Protein AF-A0A9D4T056-F1 (afdb_monomer)

Solvent-accessible surface area (backbone atoms only — not comparable to full-atom values): 8457 Å² total; per-residue (Å²): 138,72,88,64,69,64,79,76,62,45,72,67,57,53,54,51,51,41,46,73,73,67,48,68,81,76,54,101,76,69,54,93,74,64,66,76,74,85,63,51,71,68,59,56,47,49,54,34,53,77,65,66,70,43,58,96,88,60,51,71,65,58,63,73,50,65,62,76,80,52,92,70,80,79,85,80,46,74,66,55,52,52,49,54,64,58,64,69,74,72,74,75,88,76,88,75,84,88,80,95,74,85,81,80,74,85,81,78,84,79,71,92,76,89,80,81,89,84,90,130

Organism: Rhipicephalus sanguineus (NCBI:txid34632)

Structure (mmCIF, N/CA/C/O backbone):
data_AF-A0A9D4T056-F1
#
_entry.id   AF-A0A9D4T056-F1
#
loop_
_atom_site.group_PDB
_atom_site.id
_atom_site.type_symbol
_atom_site.label_atom_id
_atom_site.label_alt_id
_atom_site.label_comp_id
_atom_site.label_asym_id
_atom_site.label_entity_id
_atom_site.label_seq_id
_atom_site.pdbx_PDB_ins_code
_atom_site.Cartn_x
_atom_site.Cartn_y
_atom_site.Cartn_z
_atom_site.occupancy
_atom_site.B_iso_or_equiv
_atom_site.auth_seq_id
_atom_site.auth_comp_id
_atom_site.auth_asym_id
_atom_site.auth_atom_id
_atom_site.pdbx_PDB_model_num
ATOM 1 N N . MET A 1 1 ? 4.560 -10.389 29.865 1.00 52.69 1 MET A N 1
ATOM 2 C CA . MET A 1 1 ? 3.959 -9.059 30.121 1.00 52.69 1 MET A CA 1
ATOM 3 C C . MET A 1 1 ? 4.709 -8.015 29.283 1.00 52.69 1 MET A C 1
ATOM 5 O O . MET A 1 1 ? 5.737 -7.529 29.716 1.00 52.69 1 MET A O 1
ATOM 9 N N . VAL A 1 2 ? 4.258 -7.753 28.047 1.00 59.31 2 VAL A N 1
ATOM 10 C CA . VAL A 1 2 ? 4.931 -6.854 27.064 1.00 59.31 2 VAL A CA 1
ATOM 11 C C . VAL A 1 2 ? 4.155 -5.534 26.868 1.00 59.31 2 VAL A C 1
ATOM 13 O O . VAL A 1 2 ? 4.643 -4.579 26.276 1.00 59.31 2 VAL A O 1
ATOM 16 N N . LYS A 1 3 ? 2.935 -5.445 27.419 1.00 61.91 3 LYS A N 1
ATOM 17 C CA . LYS A 1 3 ? 2.007 -4.318 27.211 1.00 61.91 3 LYS A CA 1
ATOM 18 C C . LYS A 1 3 ? 2.443 -2.997 27.865 1.00 61.91 3 LYS A C 1
ATOM 20 O O . LYS A 1 3 ? 1.971 -1.951 27.445 1.00 61.91 3 LYS A O 1
ATOM 25 N N . ALA A 1 4 ? 3.342 -3.026 28.850 1.00 69.25 4 ALA A N 1
ATOM 26 C CA . ALA A 1 4 ? 3.803 -1.824 29.556 1.00 69.25 4 ALA A CA 1
ATOM 27 C C . ALA A 1 4 ? 5.134 -1.258 29.028 1.00 69.25 4 ALA A C 1
ATOM 29 O O . ALA A 1 4 ? 5.498 -0.140 29.373 1.00 69.25 4 ALA A O 1
ATOM 30 N N . SER A 1 5 ? 5.850 -1.989 28.168 1.00 70.94 5 SER A N 1
ATOM 31 C CA . SER A 1 5 ? 7.207 -1.620 27.738 1.00 70.94 5 SER A CA 1
ATOM 32 C C . SER A 1 5 ? 7.268 -0.315 26.936 1.00 70.94 5 SER A C 1
ATOM 34 O O . SER A 1 5 ? 8.304 0.337 26.914 1.00 70.9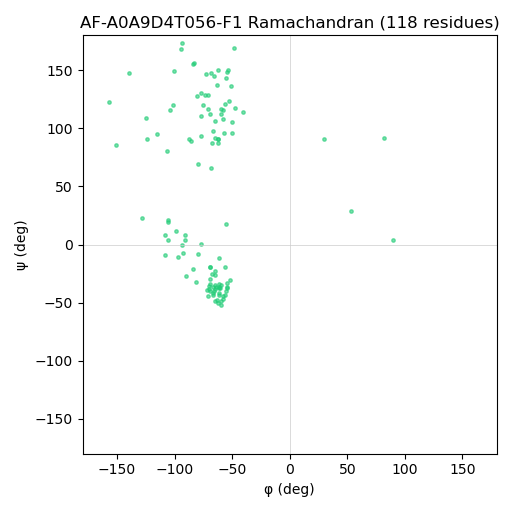4 5 SER A O 1
ATOM 36 N N . TRP A 1 6 ? 6.158 0.091 26.312 1.00 77.56 6 TRP A N 1
ATOM 37 C CA . TRP A 1 6 ? 6.056 1.338 25.549 1.00 77.56 6 TRP A CA 1
ATOM 38 C C . TRP A 1 6 ? 5.745 2.567 26.407 1.00 77.56 6 TRP A C 1
ATOM 40 O O . TRP A 1 6 ? 6.039 3.681 25.987 1.00 77.56 6 TRP A O 1
ATOM 50 N N . ALA A 1 7 ? 5.193 2.387 27.611 1.00 79.19 7 ALA A N 1
ATOM 51 C CA . ALA A 1 7 ? 4.826 3.504 28.483 1.00 79.19 7 ALA A CA 1
ATOM 52 C C . ALA A 1 7 ? 6.052 4.270 29.013 1.00 79.19 7 ALA A C 1
ATOM 54 O O . ALA A 1 7 ? 5.960 5.451 29.334 1.00 79.19 7 ALA A O 1
ATOM 55 N N . GLU A 1 8 ? 7.205 3.604 29.084 1.00 82.12 8 GLU A N 1
ATOM 56 C CA . GLU A 1 8 ? 8.466 4.177 29.565 1.00 82.12 8 GLU A CA 1
ATOM 57 C C . GLU A 1 8 ? 9.332 4.751 28.430 1.00 82.12 8 GLU A C 1
ATOM 59 O O . GLU A 1 8 ? 10.354 5.398 28.680 1.00 82.12 8 GLU A O 1
ATOM 64 N N . VAL A 1 9 ? 8.938 4.541 27.168 1.00 89.19 9 VAL A N 1
ATOM 65 C CA . VAL A 1 9 ? 9.677 5.051 26.010 1.00 89.19 9 VAL A CA 1
ATOM 66 C C . VAL A 1 9 ? 9.390 6.540 25.851 1.00 89.19 9 VAL A C 1
ATOM 68 O O . VAL A 1 9 ? 8.301 6.959 25.471 1.00 89.19 9 VAL A O 1
ATOM 71 N N . THR A 1 10 ? 10.401 7.361 26.119 1.00 89.19 10 THR A N 1
ATOM 72 C CA . THR A 1 10 ? 10.311 8.814 25.942 1.00 89.19 10 THR A CA 1
ATOM 73 C C . THR A 1 10 ? 10.582 9.223 24.494 1.00 89.19 10 THR A C 1
ATOM 75 O O . THR A 1 10 ? 11.319 8.550 23.769 1.00 89.19 10 THR A O 1
ATOM 78 N N . ALA A 1 11 ? 10.073 10.387 24.081 1.00 87.94 11 ALA A N 1
ATOM 79 C CA . ALA A 1 11 ? 10.384 10.969 22.771 1.00 87.94 11 ALA A CA 1
ATOM 80 C C . ALA A 1 11 ? 11.903 11.115 22.542 1.00 87.94 11 ALA A C 1
ATOM 82 O O . ALA A 1 11 ? 12.410 10.848 21.455 1.00 87.94 11 ALA A O 1
ATOM 83 N N . THR A 1 12 ? 12.656 11.450 23.593 1.00 89.81 12 THR A N 1
ATOM 84 C CA . THR A 1 12 ? 14.122 11.523 23.556 1.00 89.81 12 THR A CA 1
ATOM 85 C C . THR A 1 12 ? 14.770 10.165 23.282 1.00 89.81 12 THR A C 1
ATOM 87 O O . THR A 1 12 ? 15.780 10.098 22.582 1.00 89.81 12 THR A O 1
ATOM 90 N N . CYS A 1 13 ? 14.206 9.073 23.811 1.00 90.56 13 CYS A N 1
ATOM 91 C CA . CYS A 1 13 ? 14.669 7.718 23.513 1.00 90.56 13 CYS A CA 1
ATOM 92 C C . CYS A 1 13 ? 14.554 7.433 22.009 1.00 90.56 13 CYS A C 1
ATOM 94 O O . CYS A 1 13 ? 15.542 7.056 21.380 1.00 90.56 13 CYS A O 1
ATOM 96 N N . VAL A 1 14 ? 13.392 7.735 21.420 1.00 89.69 14 VAL A N 1
ATOM 97 C CA . VAL A 1 14 ? 13.132 7.572 19.982 1.00 89.69 14 VAL A CA 1
ATOM 98 C C . VAL A 1 14 ? 14.098 8.417 19.147 1.00 89.69 14 VAL A C 1
ATOM 100 O O . VAL A 1 14 ? 14.809 7.874 18.306 1.00 89.69 14 VAL A O 1
ATOM 103 N N . GLN A 1 15 ? 14.224 9.715 19.432 1.00 88.50 15 GLN A N 1
ATOM 104 C CA . GLN A 1 15 ? 15.146 10.615 18.720 1.00 88.50 15 GLN A CA 1
ATOM 105 C C . GLN A 1 15 ? 16.600 10.115 18.741 1.00 88.50 15 GLN A C 1
ATOM 107 O O . GLN A 1 15 ? 17.315 10.184 17.741 1.00 88.50 15 GLN A O 1
ATOM 112 N N . ASN A 1 16 ? 17.052 9.578 19.876 1.00 89.19 16 ASN A N 1
ATOM 113 C CA . ASN A 1 16 ? 18.398 9.024 19.992 1.00 89.19 16 ASN A CA 1
ATOM 114 C C . ASN A 1 16 ? 18.578 7.733 19.178 1.00 89.19 16 ASN A C 1
ATOM 116 O O . ASN A 1 16 ? 19.674 7.509 18.660 1.00 89.19 16 ASN A O 1
ATOM 120 N N . CYS A 1 17 ? 17.542 6.900 19.049 1.00 91.12 17 CYS A N 1
ATOM 121 C CA . CYS A 1 17 ? 17.568 5.725 18.175 1.00 91.12 17 CYS A CA 1
ATOM 122 C C . CYS A 1 17 ? 17.735 6.133 16.708 1.00 91.12 17 CYS A C 1
ATOM 124 O O . CYS A 1 17 ? 18.635 5.619 16.046 1.00 91.12 17 CYS A O 1
ATOM 126 N N . PHE A 1 18 ? 16.956 7.113 16.236 1.00 88.12 18 PHE A N 1
ATOM 127 C CA . PHE A 1 18 ? 17.087 7.658 14.879 1.00 88.12 18 PHE A CA 1
ATOM 128 C C . PHE A 1 18 ? 18.498 8.203 14.623 1.00 88.12 18 PHE A C 1
ATOM 130 O O . PHE A 1 18 ? 19.150 7.802 13.657 1.00 88.12 18 PHE A O 1
ATOM 137 N N . ARG A 1 19 ? 19.038 8.998 15.557 1.00 87.50 19 ARG A N 1
ATOM 138 C CA . ARG A 1 19 ? 20.407 9.527 15.454 1.00 87.50 19 ARG A CA 1
ATOM 139 C C . ARG A 1 19 ? 21.460 8.423 15.348 1.00 87.50 19 ARG A C 1
ATOM 141 O O . ARG A 1 19 ? 22.380 8.523 14.541 1.00 87.50 19 ARG A O 1
ATOM 148 N N . LYS A 1 20 ? 21.345 7.370 16.163 1.00 87.88 20 LYS A N 1
ATOM 149 C CA . LYS A 1 20 ? 22.283 6.232 16.150 1.00 87.88 20 LYS A CA 1
ATOM 150 C C . LYS A 1 20 ? 22.169 5.378 14.891 1.00 87.88 20 LYS A C 1
ATOM 152 O O . LYS A 1 20 ? 23.170 4.810 14.473 1.00 87.88 20 LYS A O 1
ATOM 157 N N . ALA A 1 21 ? 20.984 5.305 14.297 1.00 88.56 21 ALA A N 1
ATOM 158 C CA . ALA A 1 21 ? 20.755 4.624 13.028 1.00 88.56 21 ALA A CA 1
ATOM 159 C C . ALA A 1 21 ? 21.241 5.435 11.809 1.00 88.56 21 ALA A C 1
ATOM 161 O O . ALA A 1 21 ? 21.124 4.966 10.683 1.00 88.56 21 ALA A O 1
ATOM 162 N N . GLY A 1 22 ? 21.818 6.625 12.020 1.00 84.94 22 GLY A N 1
ATOM 163 C CA . GLY A 1 22 ? 22.357 7.468 10.952 1.00 84.94 22 GLY A CA 1
ATOM 164 C C . GLY A 1 22 ? 21.342 8.442 10.354 1.00 84.94 22 GLY A C 1
ATOM 165 O O . GLY A 1 22 ? 21.699 9.191 9.448 1.00 84.94 22 GLY A O 1
ATOM 166 N N . PHE A 1 23 ? 20.116 8.495 10.884 1.00 80.31 23 PHE A N 1
ATOM 167 C CA . PHE A 1 23 ? 19.172 9.565 10.576 1.00 80.31 23 PHE A CA 1
ATOM 168 C C . PHE A 1 23 ? 19.601 10.803 11.368 1.00 80.31 23 PHE A C 1
ATOM 170 O O . PHE A 1 23 ? 19.304 10.948 12.556 1.00 80.31 23 PHE A O 1
ATOM 177 N N . ALA A 1 24 ? 20.406 11.661 10.742 1.00 70.94 24 ALA A N 1
ATOM 178 C CA . ALA A 1 24 ? 20.693 12.973 11.300 1.00 70.94 24 ALA A CA 1
ATOM 179 C C . ALA A 1 24 ? 19.409 13.811 11.305 1.00 70.94 24 ALA A C 1
ATOM 181 O O . ALA A 1 24 ? 18.588 13.701 10.396 1.00 70.94 24 ALA A O 1
ATOM 182 N N . ASP A 1 25 ? 19.273 14.647 12.331 1.00 59.62 25 ASP A N 1
ATOM 183 C CA . ASP A 1 25 ? 18.276 15.710 12.404 1.00 59.62 25 ASP A CA 1
ATOM 184 C C . ASP A 1 25 ? 18.586 16.671 11.244 1.00 59.62 25 ASP A C 1
ATOM 186 O O . ASP A 1 25 ? 19.466 17.532 11.343 1.00 59.62 25 ASP A O 1
ATOM 190 N N . VAL A 1 26 ? 17.972 16.434 10.082 1.00 55.38 26 VAL A N 1
ATOM 191 C CA . VAL A 1 26 ? 17.869 17.456 9.041 1.00 55.38 26 VAL A CA 1
ATOM 192 C C . VAL A 1 26 ? 17.115 18.567 9.742 1.00 55.38 26 VAL A C 1
ATOM 194 O O . VAL A 1 26 ? 16.012 18.320 10.213 1.00 55.38 26 VAL A O 1
ATOM 197 N N . GLY A 1 27 ? 17.810 19.683 9.974 1.00 50.75 27 GLY A N 1
ATOM 198 C CA . GLY A 1 27 ? 17.496 20.639 11.028 1.00 50.75 27 GLY A CA 1
ATOM 199 C C . GLY A 1 27 ? 16.032 21.065 11.092 1.00 50.75 27 GLY A C 1
ATOM 200 O O . GLY A 1 27 ? 15.252 20.853 10.173 1.00 50.75 27 GLY A O 1
ATOM 201 N N . ALA A 1 28 ? 15.695 21.752 12.180 1.00 52.62 28 ALA A N 1
ATOM 202 C CA . ALA A 1 28 ? 14.396 22.365 12.467 1.00 52.62 28 ALA A CA 1
ATOM 203 C C . ALA A 1 28 ? 13.851 23.365 11.403 1.00 52.62 28 ALA A C 1
ATOM 205 O O . ALA A 1 28 ? 12.957 24.144 11.712 1.00 52.62 28 ALA A O 1
ATOM 206 N N . ASP A 1 29 ? 14.380 23.331 10.179 1.00 50.03 29 ASP A N 1
ATOM 207 C CA . ASP A 1 29 ? 13.912 23.954 8.942 1.00 50.03 29 ASP A CA 1
ATOM 208 C C . ASP A 1 29 ? 13.293 22.925 7.969 1.00 50.03 29 ASP A C 1
ATOM 210 O O . ASP A 1 29 ? 13.203 23.176 6.767 1.00 50.03 29 ASP A O 1
ATOM 214 N N . ALA A 1 30 ? 12.860 21.753 8.446 1.00 52.00 30 ALA A N 1
ATOM 215 C CA . ALA A 1 30 ? 11.810 21.031 7.738 1.00 52.00 30 ALA A CA 1
ATOM 216 C C . ALA A 1 30 ? 10.534 21.870 7.872 1.00 52.00 30 ALA A C 1
ATOM 218 O O . ALA A 1 30 ? 9.787 21.740 8.842 1.00 52.00 30 ALA A O 1
ATOM 219 N N . ASP A 1 31 ? 10.359 22.805 6.938 1.00 48.59 31 ASP A N 1
ATOM 220 C CA . ASP A 1 31 ? 9.096 23.487 6.715 1.00 48.59 31 ASP A CA 1
ATOM 221 C C . ASP A 1 31 ? 8.005 22.406 6.655 1.00 48.59 31 ASP A C 1
ATOM 223 O O . ASP A 1 31 ? 8.084 21.530 5.789 1.00 48.59 31 ASP A O 1
ATOM 227 N N . PRO A 1 32 ? 7.022 22.387 7.573 1.00 53.12 32 PRO A N 1
ATOM 228 C CA . PRO A 1 32 ? 5.903 21.456 7.465 1.00 53.12 32 PRO A CA 1
ATOM 229 C C . PRO A 1 32 ? 5.095 21.686 6.175 1.00 53.12 32 PRO A C 1
ATOM 231 O O . PRO A 1 32 ? 4.292 20.834 5.816 1.00 53.12 32 PRO A O 1
ATOM 234 N N . GLU A 1 33 ? 5.342 22.803 5.478 1.00 51.53 33 GLU A N 1
ATOM 235 C CA . GLU A 1 33 ? 4.817 23.161 4.161 1.00 51.53 33 GLU A CA 1
ATOM 236 C C . GLU A 1 33 ? 5.874 23.028 3.047 1.00 51.53 33 GLU A C 1
ATOM 238 O O . GLU A 1 33 ? 5.707 23.615 1.973 1.00 51.53 33 GLU A O 1
ATOM 243 N N . ALA A 1 34 ? 6.963 22.268 3.251 1.00 50.59 34 ALA A N 1
ATOM 244 C CA . ALA A 1 34 ? 7.762 21.763 2.138 1.00 50.59 34 ALA A CA 1
ATOM 245 C C . ALA A 1 34 ? 6.836 20.861 1.329 1.00 50.59 34 ALA A C 1
ATOM 247 O O . ALA A 1 34 ? 6.712 19.674 1.621 1.00 50.59 34 ALA A O 1
ATOM 248 N N . SER A 1 35 ? 6.123 21.491 0.393 1.00 53.56 35 SER A N 1
ATOM 249 C CA . SER A 1 35 ? 5.099 20.900 -0.442 1.00 53.56 35 SER A CA 1
ATOM 250 C C . SER A 1 35 ? 5.586 19.530 -0.850 1.00 53.56 35 SER A C 1
ATOM 252 O O . SER A 1 35 ? 6.603 19.424 -1.544 1.00 53.56 35 SER A O 1
ATOM 254 N N . GLU A 1 36 ? 4.884 18.503 -0.380 1.00 57.75 36 GLU A N 1
ATOM 255 C CA . GLU A 1 36 ? 4.825 17.236 -1.076 1.00 57.75 36 GLU A CA 1
ATOM 256 C C . GLU A 1 36 ? 4.455 17.644 -2.496 1.00 57.75 36 GLU A C 1
ATOM 258 O O . GLU A 1 36 ? 3.325 18.051 -2.763 1.00 57.75 36 GLU A O 1
ATOM 263 N N . GLU A 1 37 ? 5.464 17.776 -3.356 1.00 56.72 37 GLU A N 1
ATOM 264 C CA . GLU A 1 37 ? 5.254 18.094 -4.751 1.00 56.72 37 GLU A CA 1
ATOM 265 C C . GLU A 1 37 ? 4.357 16.947 -5.200 1.00 56.72 37 GLU A C 1
ATOM 2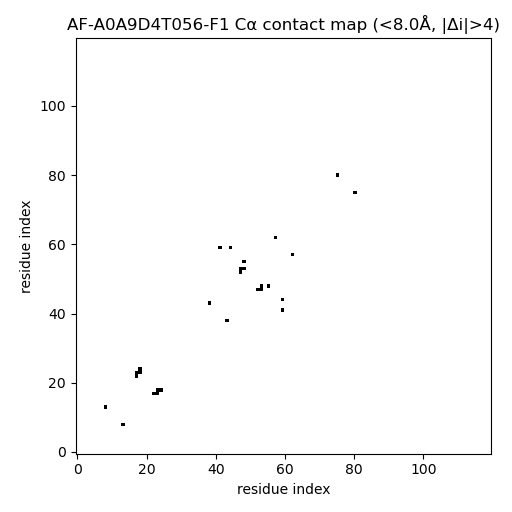67 O O . GLU A 1 37 ? 4.794 15.796 -5.133 1.00 56.72 37 GLU A O 1
ATOM 272 N N . ASP A 1 38 ? 3.075 17.261 -5.440 1.00 59.44 38 ASP A N 1
ATOM 273 C CA . ASP A 1 38 ? 1.963 16.325 -5.647 1.00 59.44 38 ASP A CA 1
ATOM 274 C C . ASP A 1 38 ? 2.184 15.603 -6.975 1.00 59.44 38 ASP A C 1
ATOM 276 O O . ASP A 1 38 ? 1.536 15.833 -7.995 1.00 59.44 38 ASP A O 1
ATOM 280 N N . HIS A 1 39 ? 3.246 14.810 -6.997 1.00 62.94 39 HIS A N 1
ATOM 281 C CA . HIS A 1 39 ? 3.593 13.919 -8.061 1.00 62.94 39 HIS A CA 1
ATOM 282 C C . HIS A 1 39 ? 2.566 12.815 -7.978 1.00 62.94 39 HIS A C 1
ATOM 284 O O . HIS A 1 39 ? 2.499 12.075 -6.992 1.00 62.94 39 HIS A O 1
ATOM 290 N N . SER A 1 40 ? 1.770 12.703 -9.032 1.00 79.94 40 SER A N 1
ATOM 291 C CA . SER A 1 40 ? 0.857 11.584 -9.150 1.00 79.94 40 SER A CA 1
ATOM 292 C C . SER A 1 40 ? 1.661 10.284 -9.026 1.00 79.94 40 SER A C 1
ATOM 294 O O . SER A 1 40 ? 2.826 10.220 -9.430 1.00 79.94 40 SER A O 1
ATOM 296 N N . GLY A 1 41 ? 1.065 9.221 -8.480 1.00 82.00 41 GLY A N 1
ATOM 297 C CA . GLY A 1 41 ? 1.742 7.918 -8.397 1.00 82.00 41 GLY A CA 1
ATOM 298 C C . GLY A 1 41 ? 2.312 7.457 -9.751 1.00 82.00 41 GLY A C 1
ATOM 299 O O . GLY A 1 41 ? 3.392 6.871 -9.805 1.00 82.00 41 GLY A O 1
ATOM 300 N N . SER A 1 42 ? 1.660 7.854 -10.850 1.00 81.38 42 SER A N 1
ATOM 301 C CA . SER A 1 42 ? 2.138 7.658 -12.222 1.00 81.38 42 SER A CA 1
ATOM 302 C C . SER A 1 42 ? 3.474 8.359 -12.518 1.00 81.38 42 SER A C 1
ATOM 304 O O . SER A 1 42 ? 4.306 7.805 -13.235 1.00 81.38 42 SER A O 1
ATOM 306 N N . ASP A 1 43 ? 3.713 9.556 -11.980 1.00 87.06 43 ASP A N 1
ATOM 307 C CA . ASP A 1 43 ? 4.972 10.292 -12.173 1.00 87.06 43 ASP A CA 1
ATOM 308 C C . ASP A 1 43 ? 6.131 9.619 -11.424 1.00 87.06 43 ASP A C 1
ATOM 310 O O . ASP A 1 43 ? 7.265 9.575 -11.908 1.00 87.06 43 ASP A O 1
ATOM 314 N N . LEU A 1 44 ? 5.850 9.050 -10.248 1.00 89.00 44 LEU A N 1
ATOM 315 C CA . LEU A 1 44 ? 6.821 8.255 -9.492 1.00 89.00 44 LEU A CA 1
ATOM 316 C C . LEU A 1 44 ? 7.114 6.922 -10.187 1.00 89.00 44 LEU A C 1
ATOM 318 O O . LEU A 1 44 ? 8.273 6.508 -10.242 1.00 89.00 44 LEU A O 1
ATOM 322 N N . TRP A 1 45 ? 6.098 6.291 -10.779 1.00 90.12 45 TRP A N 1
ATOM 323 C CA . TRP A 1 45 ? 6.262 5.074 -11.572 1.00 90.12 45 TRP A CA 1
ATOM 324 C C . TRP A 1 45 ? 7.176 5.277 -12.777 1.00 90.12 45 TRP A C 1
ATOM 326 O O . TRP A 1 45 ? 8.016 4.427 -13.066 1.00 90.12 45 TRP A O 1
ATOM 336 N N . GLN A 1 46 ? 7.104 6.437 -13.432 1.00 89.00 46 GLN A N 1
ATOM 337 C CA . GLN A 1 46 ? 8.002 6.735 -14.545 1.00 89.00 46 GLN A CA 1
ATOM 338 C C . GLN A 1 46 ? 9.479 6.700 -14.120 1.00 89.00 46 GLN A C 1
ATOM 340 O O . GLN A 1 46 ? 10.311 6.194 -14.865 1.00 89.00 46 GLN A O 1
ATOM 345 N N . ARG A 1 47 ? 9.817 7.117 -12.891 1.00 89.88 47 ARG A N 1
ATOM 346 C CA . ARG A 1 47 ? 11.194 7.009 -12.364 1.00 89.88 47 ARG A CA 1
ATOM 347 C C . ARG A 1 47 ? 11.639 5.551 -12.208 1.00 89.88 47 ARG A C 1
ATOM 349 O O . ARG A 1 47 ? 12.814 5.245 -12.405 1.00 89.88 47 ARG A O 1
ATOM 356 N N . VAL A 1 48 ? 10.719 4.653 -11.856 1.00 88.00 48 VAL A N 1
ATOM 357 C CA . VAL A 1 48 ? 10.965 3.203 -11.734 1.00 88.00 48 VAL A CA 1
ATOM 358 C C . VAL A 1 48 ? 11.213 2.579 -13.111 1.00 88.00 48 VAL A C 1
ATOM 360 O O . VAL A 1 48 ? 12.127 1.767 -13.262 1.00 88.00 48 VAL A O 1
ATOM 363 N N . VAL A 1 49 ? 10.457 3.008 -14.125 1.00 88.19 49 VAL A N 1
ATOM 364 C CA . VAL A 1 49 ? 10.662 2.612 -15.529 1.00 88.19 49 VAL A CA 1
ATOM 365 C C . VAL A 1 49 ? 12.001 3.135 -16.053 1.00 88.19 49 VAL A C 1
ATOM 367 O O . VAL A 1 49 ? 12.794 2.372 -16.599 1.00 88.19 49 VAL A O 1
ATOM 370 N N . ASP A 1 50 ? 12.294 4.417 -15.833 1.00 89.44 50 ASP A N 1
ATOM 371 C CA . ASP A 1 50 ? 13.520 5.072 -16.308 1.00 89.44 50 ASP A CA 1
ATOM 372 C C . ASP A 1 50 ? 14.788 4.495 -15.657 1.00 89.44 50 ASP 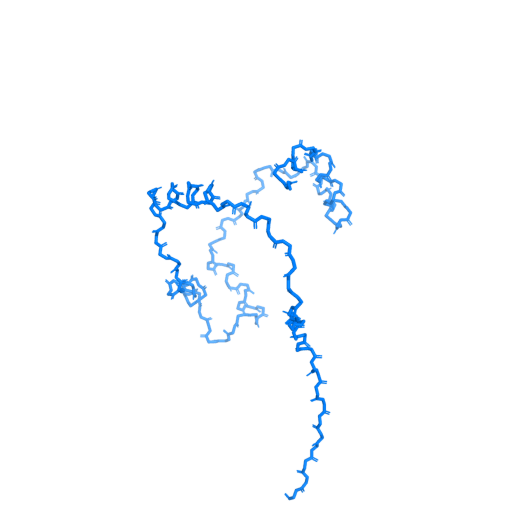A C 1
ATOM 374 O O . ASP A 1 50 ? 15.874 4.551 -16.236 1.00 89.44 50 ASP A O 1
ATOM 378 N N . SER A 1 51 ? 14.657 3.934 -14.452 1.00 90.00 51 SER A N 1
ATOM 379 C CA . SER A 1 51 ? 15.741 3.266 -13.728 1.00 90.00 51 SER A CA 1
ATOM 380 C C . SER A 1 51 ? 15.850 1.761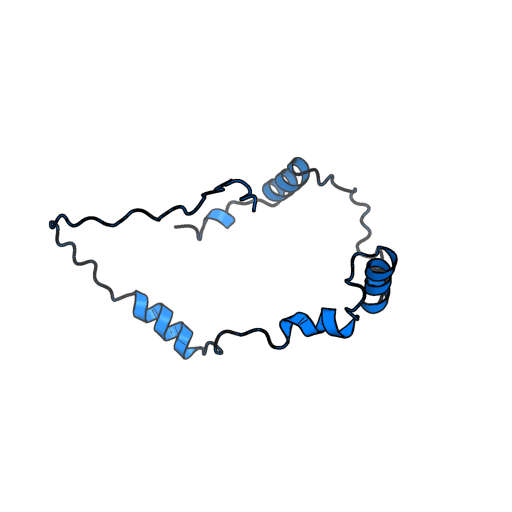 -14.007 1.00 90.00 51 SER A C 1
ATOM 382 O O . SER A 1 51 ? 16.706 1.116 -13.400 1.00 90.00 51 SER A O 1
ATOM 384 N N . ASP A 1 52 ? 15.035 1.208 -14.920 1.00 84.00 52 ASP A N 1
ATOM 385 C CA . ASP A 1 52 ? 14.965 -0.231 -15.256 1.00 84.00 52 ASP A CA 1
ATOM 386 C C . ASP A 1 52 ? 14.742 -1.121 -14.013 1.00 84.00 52 ASP A C 1
ATOM 388 O O . ASP A 1 52 ? 15.193 -2.263 -13.936 1.00 84.00 52 ASP A O 1
ATOM 392 N N . MET A 1 53 ? 14.071 -0.566 -12.996 1.00 82.44 53 MET A N 1
ATOM 393 C CA . MET A 1 53 ? 13.727 -1.265 -11.753 1.00 82.44 53 MET A CA 1
ATOM 394 C C . MET A 1 53 ? 12.368 -1.963 -11.846 1.00 82.44 53 MET A C 1
ATOM 396 O O . MET A 1 53 ? 12.140 -2.962 -11.164 1.00 82.44 53 MET A O 1
ATOM 400 N N . GLY A 1 54 ? 11.469 -1.449 -12.688 1.00 75.12 54 GLY A N 1
ATOM 401 C CA . GLY A 1 54 ? 10.217 -2.111 -13.038 1.00 75.12 54 GLY A CA 1
ATOM 402 C C . GLY A 1 54 ? 10.485 -3.160 -14.108 1.00 75.12 54 GLY A C 1
ATOM 403 O O . GLY A 1 54 ? 11.108 -2.858 -15.124 1.00 75.12 54 GLY A O 1
ATOM 404 N N . GLY A 1 55 ? 10.041 -4.401 -13.896 1.00 80.00 55 GLY A N 1
ATOM 405 C CA . GLY A 1 55 ? 10.125 -5.426 -14.936 1.00 80.00 55 GLY A CA 1
ATOM 406 C C . GLY A 1 55 ? 9.527 -4.903 -16.246 1.00 80.00 55 GLY A C 1
ATOM 407 O O . GLY A 1 55 ? 8.480 -4.266 -16.228 1.00 80.00 55 GLY A O 1
ATOM 408 N N . ARG A 1 56 ? 10.188 -5.161 -17.382 1.00 79.50 56 ARG A N 1
ATOM 409 C CA . ARG A 1 56 ? 9.837 -4.567 -18.693 1.00 79.50 56 ARG A CA 1
ATOM 410 C C . ARG A 1 56 ? 8.392 -4.795 -19.152 1.00 79.50 56 ARG A C 1
ATOM 412 O O . ARG A 1 56 ? 7.919 -4.057 -20.009 1.00 79.50 56 ARG A O 1
ATOM 419 N N . ASP A 1 57 ? 7.729 -5.795 -18.581 1.00 87.38 57 ASP A N 1
ATOM 420 C CA . ASP A 1 57 ? 6.361 -6.193 -18.910 1.00 87.38 57 ASP A CA 1
ATOM 421 C C . ASP A 1 57 ? 5.345 -5.832 -17.806 1.00 87.38 57 ASP A C 1
ATOM 423 O O . ASP A 1 57 ? 4.201 -6.264 -17.883 1.00 87.38 57 ASP A O 1
ATOM 427 N N . ILE A 1 58 ? 5.750 -5.072 -16.778 1.00 89.56 58 ILE A N 1
ATOM 428 C CA . ILE A 1 58 ? 4.888 -4.632 -15.669 1.00 89.56 58 ILE A CA 1
ATOM 429 C C . ILE A 1 58 ? 4.494 -3.177 -15.918 1.00 89.56 58 ILE A C 1
ATOM 431 O O . ILE A 1 58 ? 5.358 -2.300 -16.005 1.00 89.56 58 ILE A O 1
ATOM 435 N N . CYS A 1 59 ? 3.196 -2.905 -16.035 1.00 91.38 59 CYS A N 1
ATOM 436 C CA . CYS A 1 59 ? 2.682 -1.542 -16.125 1.00 91.38 59 CYS A CA 1
ATOM 437 C C . CYS A 1 59 ? 2.274 -0.992 -14.748 1.00 91.38 59 CYS A C 1
ATOM 439 O O . CYS A 1 59 ? 2.297 -1.693 -13.739 1.00 91.38 59 CYS A O 1
ATOM 441 N N . TRP A 1 60 ? 1.922 0.295 -14.705 1.00 91.25 60 TRP A N 1
ATOM 442 C CA . TRP A 1 60 ? 1.486 0.955 -13.472 1.00 91.25 60 TRP A CA 1
ATOM 443 C C . TRP A 1 60 ? 0.288 0.250 -12.826 1.00 91.25 60 TRP A C 1
ATOM 445 O O . TRP A 1 60 ? 0.285 0.039 -11.616 1.00 91.25 60 TRP A O 1
ATOM 455 N N . ASP A 1 61 ? -0.699 -0.148 -13.631 1.00 92.25 61 ASP A N 1
ATOM 456 C CA . ASP A 1 61 ? -1.903 -0.811 -13.129 1.00 92.25 61 ASP A CA 1
ATOM 457 C C . ASP A 1 61 ? -1.569 -2.183 -12.522 1.00 92.25 61 ASP A C 1
ATOM 459 O O . ASP A 1 61 ? -2.060 -2.504 -11.444 1.00 92.25 61 ASP A O 1
ATOM 463 N N . ASP A 1 62 ? -0.666 -2.951 -13.147 1.00 91.31 62 ASP A N 1
ATOM 464 C CA . ASP A 1 62 ? -0.198 -4.237 -12.606 1.00 91.31 62 ASP A CA 1
ATOM 465 C C . ASP A 1 62 ? 0.491 -4.065 -11.244 1.00 91.31 62 ASP A C 1
ATOM 467 O O . ASP A 1 62 ? 0.362 -4.913 -10.366 1.00 91.31 62 ASP A O 1
ATOM 471 N N . PHE A 1 63 ? 1.233 -2.969 -11.064 1.00 90.62 63 PHE A N 1
ATOM 472 C CA . PHE A 1 63 ? 1.898 -2.652 -9.803 1.00 90.62 63 PHE A CA 1
ATOM 473 C C . PHE A 1 63 ? 0.906 -2.246 -8.708 1.00 90.62 63 PHE A C 1
ATOM 475 O O . PHE A 1 63 ? 1.039 -2.694 -7.572 1.00 90.62 63 PHE A O 1
ATOM 482 N N . VAL A 1 64 ? -0.081 -1.405 -9.031 1.00 93.06 64 VAL A N 1
ATOM 483 C CA . VAL A 1 64 ? -1.062 -0.913 -8.049 1.00 93.06 64 VAL A CA 1
ATOM 484 C C . VAL A 1 64 ? -2.046 -2.002 -7.633 1.00 93.06 64 VAL A C 1
ATOM 486 O O . VAL A 1 64 ? -2.391 -2.081 -6.459 1.00 93.06 64 VAL A O 1
ATOM 489 N N . MET A 1 65 ? -2.478 -2.842 -8.573 1.00 93.81 65 MET A N 1
ATOM 490 C CA . MET A 1 65 ? -3.475 -3.890 -8.329 1.00 93.81 65 MET A CA 1
ATOM 491 C C . MET A 1 65 ? -2.850 -5.228 -7.912 1.00 93.81 65 MET A C 1
ATOM 493 O O . MET A 1 65 ? -3.556 -6.228 -7.827 1.00 93.81 65 MET A O 1
ATOM 497 N N . ALA A 1 66 ? -1.537 -5.277 -7.660 1.00 91.88 66 ALA A N 1
ATOM 498 C CA . ALA A 1 66 ? -0.820 -6.523 -7.379 1.00 91.88 66 ALA A CA 1
ATOM 499 C C . ALA A 1 66 ? -1.435 -7.339 -6.225 1.00 91.88 66 ALA A C 1
ATOM 501 O O . ALA A 1 66 ? -1.418 -8.569 -6.270 1.00 91.88 66 ALA A O 1
ATOM 502 N N . ASP A 1 67 ? -2.008 -6.652 -5.233 1.00 94.19 67 ASP A N 1
ATOM 503 C CA . ASP A 1 67 ? -2.582 -7.258 -4.029 1.00 94.19 67 ASP A CA 1
ATOM 504 C C . ASP A 1 67 ? -4.125 -7.259 -4.012 1.00 94.19 67 ASP A C 1
ATOM 506 O O . ASP A 1 67 ? -4.714 -7.698 -3.025 1.00 94.19 67 ASP A O 1
ATOM 510 N N . ASP A 1 68 ? -4.805 -6.803 -5.072 1.00 93.56 68 ASP A N 1
ATOM 511 C CA . ASP A 1 68 ? -6.280 -6.718 -5.095 1.00 93.56 68 ASP A CA 1
ATOM 512 C C . ASP A 1 68 ? -6.947 -8.097 -4.938 1.00 93.56 68 ASP A C 1
ATOM 514 O O . ASP A 1 68 ? -7.993 -8.221 -4.298 1.00 93.56 68 ASP A O 1
ATOM 518 N N . ASP A 1 69 ? -6.311 -9.137 -5.483 1.00 89.81 69 ASP A N 1
ATOM 519 C CA . ASP A 1 69 ? -6.753 -10.534 -5.399 1.00 89.81 69 ASP A CA 1
ATOM 520 C C . ASP A 1 69 ? -6.012 -11.330 -4.306 1.00 89.81 69 ASP A C 1
ATOM 522 O O . ASP A 1 69 ? -6.087 -12.562 -4.271 1.00 89.81 69 ASP A O 1
ATOM 526 N N . ALA A 1 70 ? -5.261 -10.666 -3.422 1.00 92.25 70 ALA A N 1
ATOM 527 C CA . ALA A 1 70 ? -4.563 -11.354 -2.343 1.00 92.25 70 ALA A CA 1
ATOM 528 C C . ALA A 1 70 ? -5.566 -12.026 -1.391 1.00 92.25 70 ALA A C 1
ATOM 530 O O . ALA A 1 70 ? -6.580 -11.440 -1.005 1.00 92.25 70 ALA A O 1
ATOM 531 N N . ASP A 1 71 ? -5.262 -13.259 -0.974 1.00 93.81 71 ASP A N 1
ATOM 532 C CA . ASP A 1 71 ? -6.073 -13.968 0.013 1.00 93.81 71 ASP A CA 1
ATOM 533 C C . ASP A 1 71 ? -6.147 -13.142 1.305 1.00 93.81 71 ASP A C 1
ATOM 535 O O . ASP A 1 71 ? -5.147 -12.916 1.992 1.00 93.81 71 ASP A O 1
ATOM 539 N N . THR A 1 72 ? -7.353 -12.695 1.648 1.00 90.88 72 THR A N 1
ATOM 540 C CA . THR A 1 72 ? -7.612 -11.968 2.890 1.00 90.88 72 THR A CA 1
ATOM 541 C C . THR A 1 72 ? -8.214 -12.896 3.932 1.00 90.88 72 THR A C 1
ATOM 543 O O . THR A 1 72 ? -8.909 -13.867 3.623 1.00 90.88 72 THR A O 1
ATOM 546 N N . ALA A 1 73 ? -7.932 -12.606 5.202 1.00 88.69 73 ALA A N 1
ATOM 547 C CA . ALA A 1 73 ? -8.627 -13.270 6.291 1.00 88.69 73 ALA A CA 1
ATOM 548 C C . ALA A 1 73 ? -10.125 -12.948 6.228 1.00 88.69 73 ALA A C 1
ATOM 550 O O . ALA A 1 73 ? -10.532 -11.864 5.800 1.00 88.69 73 ALA A O 1
ATOM 551 N N . GLU A 1 74 ? -10.943 -13.886 6.698 1.00 87.06 74 GLU A N 1
ATOM 552 C CA . GLU A 1 74 ? -12.371 -13.646 6.853 1.00 87.06 74 GLU A CA 1
ATOM 553 C C . GLU A 1 74 ? -12.628 -12.408 7.738 1.00 87.06 74 GLU A C 1
ATOM 555 O O . GLU A 1 74 ? -11.887 -12.171 8.700 1.00 87.06 74 GLU A O 1
ATOM 560 N N . PRO A 1 75 ? -13.659 -11.594 7.436 1.00 86.75 75 PRO A N 1
ATOM 561 C CA . PRO A 1 75 ? -13.989 -10.435 8.253 1.00 86.75 75 PRO A CA 1
ATOM 562 C C . PRO A 1 75 ? -14.240 -10.846 9.706 1.00 86.75 75 PRO A C 1
ATOM 564 O O . PRO A 1 75 ? -15.137 -11.638 9.995 1.00 86.75 75 PRO A O 1
ATOM 567 N N . CYS A 1 76 ? -13.462 -10.288 10.631 1.00 86.75 76 CYS A N 1
ATOM 568 C CA . CYS A 1 76 ? -13.664 -10.534 12.051 1.00 86.75 76 CYS A CA 1
ATOM 569 C C . CYS A 1 76 ? -14.889 -9.745 12.528 1.00 86.75 76 CYS A C 1
ATOM 571 O O . CYS A 1 76 ? -14.923 -8.519 12.407 1.00 86.75 76 CYS A O 1
ATOM 573 N N . THR A 1 77 ? -15.903 -10.439 13.045 1.00 93.50 77 THR A N 1
ATOM 574 C CA . THR A 1 77 ? -17.069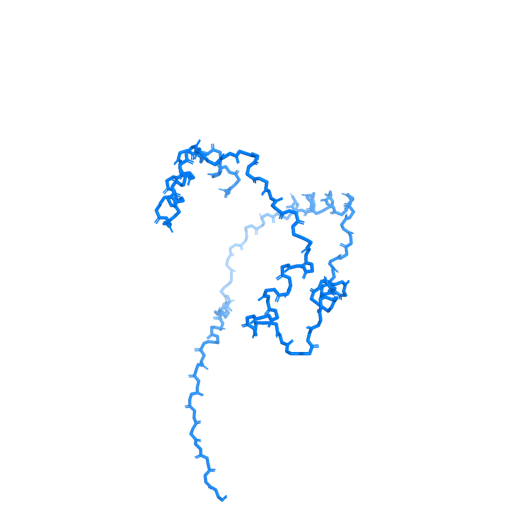 -9.782 13.645 1.00 93.50 77 THR A CA 1
ATOM 575 C C . THR A 1 77 ? -16.791 -9.418 15.098 1.00 93.50 77 THR A C 1
ATOM 577 O O . THR A 1 77 ? -15.989 -10.073 15.770 1.00 93.50 77 THR A O 1
ATOM 580 N N . ASP A 1 78 ? -17.499 -8.414 15.615 1.00 92.69 78 ASP A N 1
ATOM 581 C CA . ASP A 1 78 ? -17.414 -8.022 17.025 1.00 92.69 78 ASP A CA 1
ATOM 582 C C . ASP A 1 78 ? -17.687 -9.219 17.956 1.00 92.69 78 ASP A C 1
ATOM 584 O O . ASP A 1 78 ? -17.008 -9.401 18.968 1.00 92.69 78 ASP A O 1
ATOM 588 N N . GLU A 1 79 ? -18.627 -10.098 17.589 1.00 89.81 79 GLU A N 1
ATOM 589 C CA . GLU A 1 79 ? -18.913 -11.331 18.327 1.00 89.81 79 GLU A CA 1
ATOM 590 C C . GLU A 1 79 ? -17.738 -12.316 18.298 1.00 89.81 79 GLU A C 1
ATOM 592 O O . GLU A 1 79 ? -17.459 -12.958 19.312 1.00 89.81 79 GLU A O 1
ATOM 597 N N . GLY A 1 80 ? -17.033 -12.420 17.167 1.00 87.75 80 GLY A N 1
ATOM 598 C CA . GLY A 1 80 ? -15.821 -13.228 17.035 1.00 87.75 80 GLY A CA 1
ATOM 599 C C . GLY A 1 80 ? -14.718 -12.753 17.981 1.00 87.75 80 GLY A C 1
ATOM 600 O O . GLY A 1 80 ? -14.121 -13.568 18.685 1.00 87.75 80 GLY A O 1
ATOM 601 N N . ILE A 1 81 ? -14.528 -11.434 18.085 1.00 90.25 81 ILE A N 1
ATOM 602 C CA . ILE A 1 81 ? -13.565 -10.817 19.008 1.00 90.25 81 ILE A CA 1
ATOM 603 C C . ILE A 1 81 ? -13.933 -11.133 20.462 1.00 90.25 81 ILE A C 1
ATOM 605 O O . ILE A 1 81 ? -13.087 -11.587 21.233 1.00 90.25 81 ILE A O 1
ATOM 609 N N . VAL A 1 82 ? -15.193 -10.918 20.854 1.00 92.31 82 VAL A N 1
ATOM 610 C CA . VAL A 1 82 ? -15.656 -11.175 22.231 1.00 92.31 82 VAL A CA 1
ATOM 611 C C . VAL A 1 82 ? -15.499 -12.650 22.594 1.00 92.31 82 VAL A C 1
ATOM 613 O O . VAL A 1 82 ? -15.041 -12.968 23.693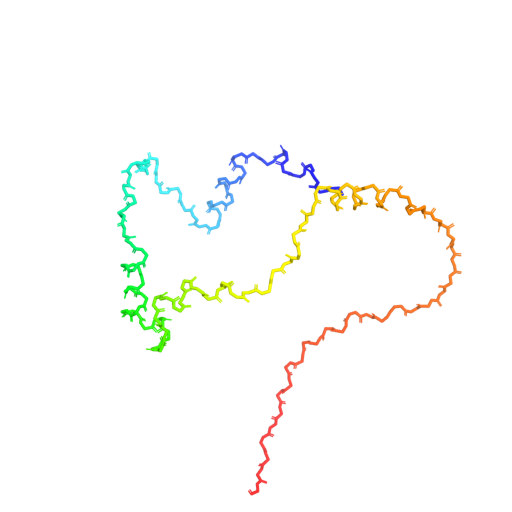 1.00 92.31 82 VAL A O 1
ATOM 616 N N . ASN A 1 83 ? -15.836 -13.553 21.673 1.00 86.12 83 ASN A N 1
ATOM 617 C CA . ASN A 1 83 ? -15.707 -14.987 21.896 1.00 86.12 83 ASN A CA 1
ATOM 618 C C . ASN A 1 83 ? -14.239 -15.425 22.013 1.00 86.12 83 ASN A C 1
ATOM 620 O O . ASN A 1 83 ? -13.928 -16.270 22.847 1.00 86.12 83 ASN A O 1
ATOM 624 N N . GLU A 1 84 ? -13.319 -14.830 21.249 1.00 85.19 84 GLU A N 1
ATOM 625 C CA . GLU A 1 84 ? -11.887 -15.111 21.392 1.00 85.19 84 GLU A CA 1
ATOM 626 C C . GLU A 1 84 ? -11.333 -14.614 22.736 1.00 85.19 84 GLU A C 1
ATOM 628 O O . GLU A 1 84 ? -10.582 -15.328 23.407 1.00 85.19 84 GLU A O 1
ATOM 633 N N . VAL A 1 85 ? -11.712 -13.401 23.147 1.00 87.81 85 VAL A N 1
ATOM 634 C CA . VAL A 1 85 ? -11.247 -12.796 24.404 1.00 87.81 85 VAL A CA 1
ATOM 635 C C . VAL A 1 85 ? -11.776 -13.567 25.611 1.00 87.81 85 VAL A C 1
ATOM 637 O O . VAL A 1 85 ? -11.027 -13.806 26.556 1.00 87.81 85 VAL A O 1
ATOM 640 N N . HIS A 1 86 ? -13.044 -13.980 25.586 1.00 81.25 86 HIS A N 1
ATOM 641 C CA . HIS A 1 86 ? -13.656 -14.718 26.692 1.00 81.25 86 HIS A CA 1
ATOM 642 C C . HIS A 1 86 ? -13.312 -16.215 26.673 1.00 81.25 86 HIS A C 1
ATOM 644 O O . HIS A 1 86 ? -13.147 -16.807 27.736 1.00 81.25 86 HIS A O 1
ATOM 650 N N . GLY A 1 87 ? -13.132 -16.824 25.497 1.00 63.28 87 GLY A N 1
ATOM 651 C CA . GLY A 1 87 ? -12.771 -18.239 25.352 1.00 63.28 87 GLY A CA 1
ATOM 652 C C . GLY A 1 87 ? -11.348 -18.578 25.809 1.00 63.28 87 GLY A C 1
ATOM 653 O O . GLY A 1 87 ? -11.069 -19.730 26.121 1.00 63.28 87 GLY A O 1
ATOM 654 N N . LYS A 1 88 ? -10.450 -17.586 25.906 1.00 60.12 88 LYS A N 1
ATOM 655 C CA . LYS A 1 88 ? -9.094 -17.755 26.467 1.00 60.12 88 LYS A CA 1
ATOM 656 C C . LYS A 1 88 ? -9.043 -17.750 28.005 1.00 60.12 88 LYS A C 1
ATOM 658 O O . LYS A 1 88 ? -7.976 -18.006 28.554 1.00 60.12 88 LYS A O 1
ATOM 663 N N . SER A 1 89 ? -10.140 -17.440 28.701 1.00 56.81 89 SER A N 1
ATOM 664 C CA . SER A 1 89 ? -10.147 -17.300 30.168 1.00 56.81 89 SER A CA 1
ATOM 665 C C . SER A 1 89 ? -10.541 -18.563 30.943 1.00 56.81 89 SER A C 1
ATOM 667 O O . SER A 1 89 ? -10.511 -18.507 32.167 1.00 56.81 89 SER A O 1
ATOM 669 N N . ASP A 1 90 ? -10.857 -19.674 30.268 1.00 53.66 90 ASP A N 1
ATOM 670 C CA . ASP A 1 90 ? -11.374 -20.901 30.909 1.00 53.66 90 ASP A CA 1
ATOM 671 C C . ASP A 1 90 ? -10.595 -22.178 30.518 1.00 53.66 90 ASP A C 1
ATOM 673 O O . ASP A 1 90 ? -11.106 -23.292 30.595 1.00 53.66 90 ASP A O 1
ATOM 677 N N . SER A 1 91 ? -9.339 -22.043 30.071 1.00 46.84 91 SER A N 1
ATOM 678 C CA . SER A 1 91 ? -8.403 -23.176 30.083 1.00 46.84 91 SER A CA 1
ATOM 679 C C . SER A 1 91 ? -7.720 -23.205 31.438 1.00 46.84 91 SER A C 1
ATOM 681 O O . SER A 1 91 ? -6.724 -22.523 31.665 1.00 46.84 91 SER A O 1
ATOM 683 N N . GLU A 1 92 ? -8.335 -23.950 32.347 1.00 47.09 92 GLU A N 1
ATOM 684 C CA . GLU A 1 92 ? -7.794 -24.259 33.659 1.00 47.09 92 GLU A CA 1
ATOM 685 C C . GLU A 1 92 ? -6.379 -24.832 33.508 1.00 47.09 92 GLU A C 1
ATOM 687 O O . GLU A 1 92 ? -6.160 -25.818 32.800 1.00 47.09 92 GLU A O 1
ATOM 692 N N . GLU A 1 93 ? -5.412 -24.193 34.169 1.00 47.50 93 GLU A N 1
ATOM 693 C CA . GLU A 1 93 ? -4.122 -24.801 34.467 1.00 47.50 93 GLU A CA 1
ATOM 694 C C . GLU A 1 93 ? -4.378 -26.015 35.369 1.00 47.50 93 GLU A C 1
ATOM 696 O O . GLU A 1 93 ? -4.449 -25.900 36.591 1.00 47.50 93 GLU A O 1
ATOM 701 N N . SER A 1 94 ? -4.569 -27.186 34.764 1.00 40.53 94 SER A N 1
ATOM 702 C CA . SER A 1 94 ? -4.404 -28.452 35.468 1.00 40.53 94 SER A CA 1
ATOM 703 C C . SER A 1 94 ? -2.927 -28.819 35.402 1.00 40.53 94 SER A C 1
ATOM 705 O O . SER A 1 94 ? -2.475 -29.468 34.462 1.00 40.53 94 SER A O 1
ATOM 707 N N . ASP A 1 95 ? -2.197 -28.335 36.402 1.00 52.31 95 ASP A N 1
ATOM 708 C CA . ASP A 1 95 ? -0.902 -28.842 36.852 1.00 52.31 95 ASP A CA 1
ATOM 709 C C . ASP A 1 95 ? -1.059 -30.331 37.216 1.00 52.31 95 ASP A C 1
ATOM 711 O O . ASP A 1 95 ? -1.541 -30.661 38.300 1.00 52.31 95 ASP A O 1
ATOM 715 N N . ASP A 1 96 ? -0.737 -31.226 36.279 1.00 41.22 96 ASP A N 1
ATOM 716 C CA . ASP A 1 96 ? -0.436 -32.628 36.577 1.00 41.22 96 ASP A CA 1
ATOM 717 C C . ASP A 1 96 ? 0.947 -32.940 35.997 1.00 41.22 96 ASP A C 1
ATOM 719 O O . ASP A 1 96 ? 1.174 -32.918 34.785 1.00 41.22 96 ASP A O 1
ATOM 723 N N . ASP A 1 97 ? 1.875 -33.103 36.929 1.00 49.56 97 ASP A N 1
ATOM 724 C CA . ASP A 1 97 ? 3.276 -33.453 36.762 1.00 49.56 97 ASP A CA 1
ATOM 725 C C . ASP A 1 97 ? 3.415 -34.903 36.251 1.00 49.56 97 ASP A C 1
ATOM 727 O O . ASP A 1 97 ? 2.650 -35.781 36.646 1.00 49.56 97 ASP A O 1
ATOM 731 N N . ASP A 1 98 ? 4.464 -35.131 35.455 1.00 49.94 98 ASP A N 1
ATOM 732 C CA . ASP A 1 98 ? 5.059 -36.431 35.088 1.00 49.94 98 ASP A CA 1
ATOM 733 C C . ASP A 1 98 ? 4.420 -37.272 33.949 1.00 49.94 98 ASP A C 1
ATOM 735 O O . ASP A 1 98 ? 3.619 -38.175 34.181 1.00 49.94 98 ASP A O 1
ATOM 739 N N . ASP A 1 99 ? 4.895 -37.074 32.705 1.00 40.22 99 ASP A N 1
ATOM 740 C CA . ASP A 1 99 ? 5.331 -38.203 31.853 1.00 40.22 99 ASP A CA 1
ATOM 741 C C . ASP A 1 99 ? 6.329 -37.743 30.766 1.00 40.22 99 ASP A C 1
ATOM 743 O O . ASP A 1 99 ? 6.065 -36.856 29.948 1.00 40.22 99 ASP A O 1
ATOM 747 N N . GLU A 1 100 ? 7.513 -38.355 30.757 1.00 56.66 100 GLU A N 1
ATOM 748 C CA . GLU A 1 100 ? 8.584 -38.132 29.790 1.00 56.66 100 GLU A CA 1
ATOM 749 C C . GLU A 1 100 ? 8.159 -38.573 28.378 1.00 56.66 100 GLU A C 1
ATOM 751 O O . GLU A 1 100 ? 8.173 -39.762 28.059 1.00 56.66 100 GLU A O 1
ATOM 756 N N . THR A 1 101 ? 7.873 -37.652 27.447 1.00 47.31 101 THR A N 1
ATOM 757 C CA . THR A 1 101 ? 7.890 -38.008 26.010 1.00 47.31 101 THR A CA 1
ATOM 758 C C . THR A 1 101 ? 8.250 -36.844 25.073 1.00 47.31 101 THR A C 1
ATOM 760 O O . THR A 1 101 ? 7.398 -36.175 24.505 1.00 47.31 101 THR A O 1
ATOM 763 N N . LEU A 1 102 ? 9.562 -36.655 24.886 1.00 52.34 102 LEU A N 1
ATOM 764 C CA . LEU A 1 102 ? 10.262 -36.247 23.652 1.00 52.34 102 LEU A CA 1
ATOM 765 C C . LEU A 1 102 ? 9.500 -35.353 22.641 1.00 52.34 102 LEU A C 1
ATOM 767 O O . LEU A 1 102 ? 8.959 -35.849 21.651 1.00 52.34 102 LEU A O 1
ATOM 771 N N . GLU A 1 103 ? 9.610 -34.029 22.777 1.00 47.09 103 GLU A N 1
ATOM 772 C CA . GLU A 1 103 ? 9.386 -33.127 21.638 1.00 47.09 103 GLU A CA 1
ATOM 773 C C . GLU A 1 103 ? 10.571 -33.200 20.651 1.00 47.09 103 GLU A C 1
ATOM 775 O O . GLU A 1 103 ? 11.728 -33.035 21.058 1.00 47.09 103 GLU A O 1
ATOM 780 N N . PRO A 1 104 ? 10.345 -33.418 19.341 1.00 50.97 104 PRO A N 1
ATOM 781 C CA . PRO A 1 104 ? 11.397 -33.244 18.353 1.00 50.97 104 PRO A CA 1
ATOM 782 C C . PRO A 1 104 ? 11.707 -31.750 18.179 1.00 50.97 104 PRO A C 1
ATOM 784 O O . PRO A 1 104 ? 10.823 -30.933 17.933 1.00 50.97 104 PRO A O 1
ATOM 787 N N . ALA A 1 105 ? 12.991 -31.405 18.285 1.00 55.59 105 ALA A N 1
ATOM 788 C CA . ALA A 1 105 ? 13.501 -30.057 18.059 1.00 55.59 105 ALA A CA 1
ATOM 789 C C . ALA A 1 105 ? 13.080 -29.501 16.681 1.00 55.59 105 ALA A C 1
ATOM 791 O O . ALA A 1 105 ? 12.973 -30.270 15.719 1.00 55.59 105 ALA A O 1
ATOM 792 N N . PRO A 1 106 ? 12.922 -28.169 16.538 1.00 52.97 106 PRO A N 1
ATOM 793 C CA . PRO A 1 106 ? 12.633 -27.561 15.248 1.00 52.97 106 PRO A CA 1
ATOM 794 C C . PRO A 1 106 ? 13.771 -27.883 14.276 1.00 52.97 106 PRO A C 1
ATOM 796 O O . PRO A 1 106 ? 14.925 -27.494 14.480 1.00 52.97 106 PRO A O 1
ATOM 799 N N . THR A 1 107 ? 13.457 -28.620 13.212 1.00 47.97 107 THR A N 1
ATOM 800 C CA . THR A 1 107 ? 14.406 -28.915 12.142 1.00 47.97 107 THR A CA 1
ATOM 801 C C . THR A 1 107 ? 14.732 -27.623 11.409 1.00 47.97 107 THR A C 1
ATOM 803 O O . THR A 1 107 ? 13.999 -27.168 10.532 1.00 47.97 107 THR A O 1
ATOM 806 N N . SER A 1 108 ? 15.856 -27.028 11.791 1.00 44.50 108 SER A N 1
ATOM 807 C CA . SER A 1 108 ? 16.517 -25.964 11.053 1.00 44.50 108 SER A CA 1
ATOM 808 C C . SER A 1 108 ? 16.985 -26.534 9.712 1.00 44.50 108 SER A C 1
ATOM 810 O O . SER A 1 108 ? 18.066 -27.111 9.608 1.00 44.50 108 SER A O 1
ATOM 812 N N . HIS A 1 109 ? 16.157 -26.430 8.672 1.00 44.94 109 HIS A N 1
ATOM 813 C CA . HIS A 1 109 ? 16.577 -26.731 7.304 1.00 44.94 109 HIS A CA 1
ATOM 814 C C . HIS A 1 109 ? 17.360 -25.544 6.744 1.00 44.94 109 HIS A C 1
ATOM 816 O O . HIS A 1 109 ? 16.919 -24.838 5.845 1.00 44.94 109 HIS A O 1
ATOM 822 N N . CYS A 1 110 ? 18.554 -25.340 7.290 1.00 42.69 110 CYS A N 1
ATOM 823 C CA . CYS A 1 110 ? 19.598 -24.556 6.658 1.00 42.69 110 CYS A CA 1
ATOM 824 C C . CYS A 1 110 ? 20.654 -25.535 6.150 1.00 42.69 110 CYS A C 1
ATOM 826 O O . CYS A 1 110 ? 21.662 -25.754 6.808 1.00 42.69 110 CYS A O 1
ATOM 828 N N . ASN A 1 111 ? 20.400 -26.149 4.993 1.00 43.56 111 ASN A N 1
ATOM 829 C CA . ASN A 1 111 ? 21.415 -26.908 4.271 1.00 43.56 111 ASN A CA 1
ATOM 830 C C . ASN A 1 111 ? 21.531 -26.353 2.852 1.00 43.56 111 ASN A C 1
ATOM 832 O O . ASN A 1 111 ? 20.889 -26.819 1.914 1.00 43.56 111 ASN A O 1
ATOM 836 N N . THR A 1 112 ? 22.427 -25.380 2.708 1.00 45.09 112 THR A N 1
ATOM 837 C CA . THR A 1 112 ? 23.276 -25.271 1.524 1.00 45.09 112 THR A CA 1
ATOM 838 C C . THR A 1 112 ? 23.915 -26.640 1.283 1.00 45.09 112 THR A C 1
ATOM 840 O O . THR A 1 112 ? 24.824 -27.034 2.009 1.00 45.09 112 THR A O 1
ATOM 843 N N . ALA A 1 113 ? 23.439 -27.373 0.279 1.00 40.50 113 ALA A N 1
ATOM 844 C CA . ALA A 1 113 ? 24.090 -28.579 -0.218 1.00 40.50 113 ALA A CA 1
ATOM 845 C C . ALA A 1 113 ? 24.536 -28.325 -1.657 1.00 40.50 113 ALA A C 1
ATOM 847 O O . ALA A 1 113 ? 23.788 -28.418 -2.625 1.00 40.50 113 ALA A O 1
ATOM 848 N N . MET A 1 114 ? 25.796 -27.929 -1.741 1.00 49.12 114 MET A N 1
ATOM 849 C CA . MET A 1 114 ? 26.616 -27.895 -2.933 1.00 49.12 114 MET A CA 1
ATOM 850 C C . MET A 1 114 ? 26.894 -29.346 -3.341 1.00 49.12 114 MET A C 1
ATOM 852 O O . MET A 1 114 ? 27.620 -30.035 -2.630 1.00 49.12 114 MET A O 1
ATOM 856 N N . GLU A 1 115 ? 26.364 -29.819 -4.469 1.00 46.41 115 GLU A N 1
ATOM 857 C CA . GLU A 1 115 ? 26.881 -31.034 -5.106 1.00 46.41 115 GLU A CA 1
ATOM 858 C C . GLU A 1 115 ? 26.945 -30.902 -6.634 1.00 46.41 115 GLU A C 1
ATOM 860 O O . GLU A 1 115 ? 26.235 -30.121 -7.261 1.00 46.41 115 GLU A O 1
ATOM 865 N N . LYS A 1 116 ? 27.950 -31.577 -7.185 1.00 45.03 116 LYS A N 1
ATOM 866 C CA . LYS A 1 116 ? 28.749 -31.254 -8.375 1.00 45.03 116 LYS A CA 1
ATOM 867 C C . LYS A 1 116 ? 28.223 -31.909 -9.670 1.00 45.03 116 LYS A C 1
ATOM 869 O O . LYS A 1 116 ? 27.364 -32.782 -9.598 1.00 45.03 116 LYS A O 1
ATOM 874 N N . PRO A 1 117 ? 28.731 -31.498 -10.855 1.00 52.38 117 PRO A N 1
ATOM 875 C CA . PRO A 1 117 ? 28.167 -31.864 -1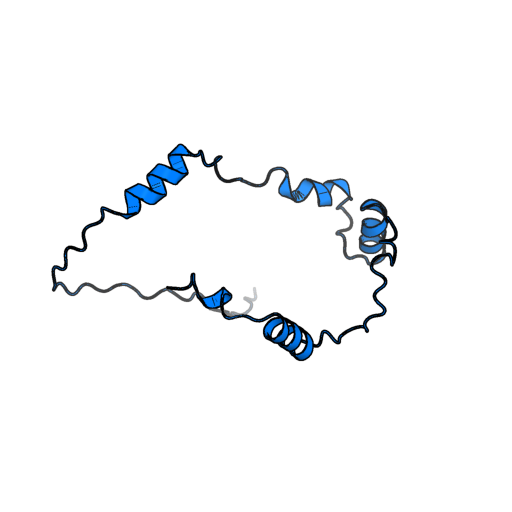2.158 1.00 52.38 117 PRO A CA 1
ATOM 876 C C . PRO A 1 117 ? 28.423 -33.327 -12.541 1.00 52.38 117 PRO A C 1
ATOM 878 O O . PRO A 1 117 ? 29.482 -33.875 -12.240 1.00 52.38 117 PRO A O 1
ATOM 881 N N . ASN A 1 118 ? 27.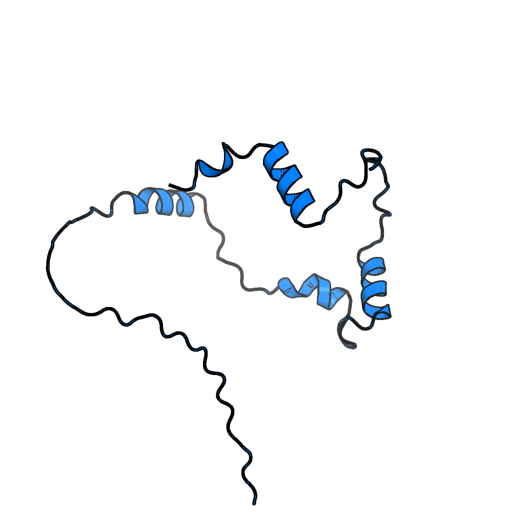470 -33.926 -13.261 1.00 54.16 118 ASN A N 1
ATOM 882 C CA . ASN A 1 118 ? 27.602 -35.255 -13.852 1.00 54.16 118 ASN A CA 1
ATOM 883 C C . ASN A 1 118 ? 27.849 -35.131 -15.365 1.00 54.16 118 ASN A C 1
ATOM 885 O O . ASN A 1 118 ? 26.996 -34.632 -16.099 1.00 54.16 118 ASN A O 1
ATOM 889 N N . GLU A 1 119 ? 29.023 -35.576 -15.806 1.00 50.81 119 GLU A N 1
ATOM 890 C CA . GLU A 1 119 ? 29.396 -35.747 -17.210 1.00 50.81 119 GLU A CA 1
ATOM 891 C C . GLU A 1 119 ? 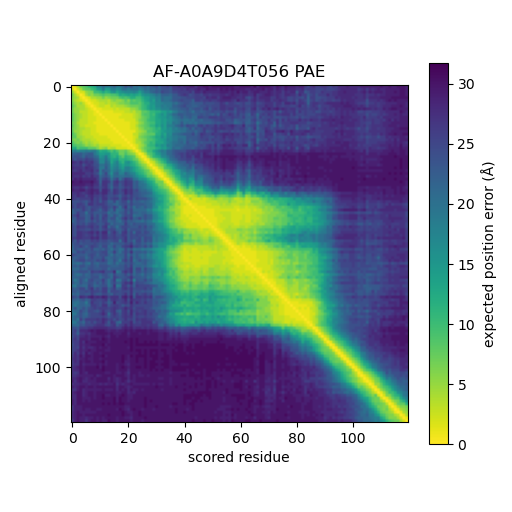28.759 -37.021 -17.783 1.00 50.81 119 GLU A C 1
ATOM 893 O O . GLU A 1 119 ? 28.918 -38.110 -17.222 1.00 50.81 119 GLU A O 1
ATOM 898 N N . ARG A 1 120 ? 28.104 -36.903 -18.943 1.00 53.97 120 ARG A N 1
ATOM 899 C CA . ARG A 1 120 ? 28.069 -37.952 -19.970 1.00 53.97 120 ARG A CA 1
ATOM 900 C C . ARG A 1 120 ? 27.722 -37.393 -21.340 1.00 53.97 120 ARG A C 1
ATOM 902 O O . ARG A 1 120 ? 26.781 -36.576 -21.412 1.00 53.97 120 ARG A O 1
#

pLDDT: mean 71.52, std 18.67, range [40.22, 94.19]

Radius of gyration: 26.84 Å; Cα contacts (8 Å, |Δi|>4): 14; chains: 1; bounding box: 48×62×57 Å

Sequence (120 aa):
MVKASWAEVTATCVQNCFRKAGFADVGADADPEASEEDHSGSDLWQRVVDSDMGGRDICWDDFVMADDDADTAEPCTDEGIVNEVHGKSDSEESDDDDDETLEPAPTSHCNTAMEKPNER

Secondary structure (DSSP, 8-state):
--TTTTTT--HHHHHHHHHHTT-----TT--TTS------HHHHHHHHHHTT-S-TT--HHHHHTTTTT--PPPPPPHHHHHHHHHHTT-------------PPPP--------------

Mean predicted aligned error: 20.64 Å

Foldseek 3Di:
DCVCVVVPCDPVNVVVVCVVVVNDPPDPPPPPPPPPPPQDVQNVVVVCVVVCVDPPPADPCCVVCVCVPPDDDDDQDPVNVVCVVVVVPPPDPPPDDDDDDDDDDPPPPPDPDDDDDDDD